Protein AF-A0A397VAI7-F1 (afdb_monomer_lite)

Radius of gyration: 17.88 Å; chains: 1; bounding box: 37×22×55 Å

Sequence (103 aa):
MTSNGVTIEHNNLNDEVNFENNNLYDEVNFENNLHDKVIVENNNLQDEVNDENNLYEEVNVDNNNLHNRVNGESNNLHDEINNNFHENTGIEEVDNGRYLKVL

Organism: NCBI:txid44941

Structure (mmCIF, N/CA/C/O backbone):
data_AF-A0A397VAI7-F1
#
_entry.id   AF-A0A397VAI7-F1
#
loop_
_atom_site.group_PDB
_atom_site.id
_atom_site.type_symbol
_atom_site.label_atom_id
_atom_site.label_alt_id
_atom_site.label_comp_id
_atom_site.label_asym_id
_atom_site.label_entity_id
_atom_site.label_seq_id
_atom_site.pdbx_PDB_ins_code
_atom_site.Cartn_x
_atom_site.Cartn_y
_atom_site.Cartn_z
_atom_site.occupancy
_atom_site.B_iso_or_equiv
_atom_site.auth_seq_id
_atom_site.auth_comp_id
_atom_site.auth_asym_id
_atom_site.auth_atom_id
_atom_site.pdbx_PDB_model_num
ATOM 1 N N . MET A 1 1 ? -5.119 -9.233 -11.746 1.00 51.81 1 MET A N 1
ATOM 2 C CA . MET A 1 1 ? -5.274 -8.733 -10.372 1.00 51.81 1 MET A CA 1
ATOM 3 C C . MET A 1 1 ? -5.183 -9.924 -9.454 1.00 51.81 1 MET A C 1
ATOM 5 O O . MET A 1 1 ? -5.899 -10.897 -9.665 1.00 51.81 1 MET A O 1
ATOM 9 N N . THR A 1 2 ? -4.238 -9.868 -8.534 1.00 52.12 2 THR A N 1
ATOM 10 C CA . THR A 1 2 ? -4.044 -10.816 -7.435 1.00 52.12 2 THR A CA 1
ATOM 11 C C . THR A 1 2 ? -4.278 -10.026 -6.157 1.00 52.12 2 THR A C 1
ATOM 13 O O . THR A 1 2 ? -3.799 -8.901 -6.070 1.00 52.12 2 THR A O 1
ATOM 16 N N . SER A 1 3 ? -5.056 -10.585 -5.236 1.00 51.69 3 SER A N 1
ATOM 17 C CA . SER A 1 3 ? -5.346 -10.009 -3.921 1.00 51.69 3 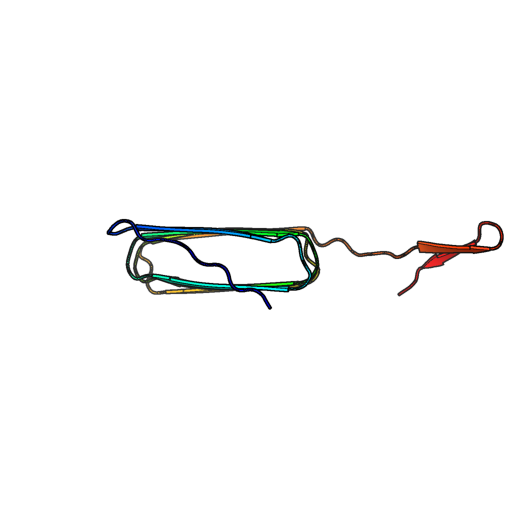SER A CA 1
ATOM 18 C C . SER A 1 3 ? -4.681 -10.909 -2.883 1.00 51.69 3 SER A C 1
ATOM 20 O O . SER A 1 3 ? -4.774 -12.138 -2.991 1.00 51.69 3 SER A O 1
ATOM 22 N N . ASN A 1 4 ? -3.962 -10.289 -1.952 1.00 58.50 4 ASN A N 1
ATOM 23 C CA . ASN A 1 4 ? -3.319 -10.926 -0.807 1.00 58.50 4 ASN A CA 1
ATOM 24 C C . ASN A 1 4 ? -4.033 -10.446 0.475 1.00 58.50 4 ASN A C 1
ATOM 26 O O . ASN A 1 4 ? -4.772 -9.474 0.421 1.00 58.50 4 ASN A O 1
ATOM 30 N N . GLY A 1 5 ? -3.902 -11.182 1.582 1.00 51.41 5 GLY A N 1
ATOM 31 C CA . GLY A 1 5 ? -4.466 -10.796 2.885 1.00 51.41 5 GLY A CA 1
ATOM 32 C C . GLY A 1 5 ? -4.418 -11.939 3.911 1.00 51.41 5 GLY A C 1
ATOM 33 O O . GLY A 1 5 ? -4.860 -13.060 3.626 1.00 51.41 5 GLY A O 1
ATOM 34 N N . VAL A 1 6 ? -3.834 -11.681 5.090 1.00 61.56 6 VAL A N 1
ATOM 35 C CA . VAL A 1 6 ? -3.506 -12.638 6.186 1.00 61.56 6 VAL A CA 1
ATOM 36 C C . VAL A 1 6 ? -3.612 -11.907 7.549 1.00 61.56 6 VAL A C 1
ATOM 38 O O . VAL A 1 6 ? -3.806 -10.708 7.589 1.00 61.56 6 VAL A O 1
ATOM 41 N N . THR A 1 7 ? -3.393 -12.513 8.725 1.00 46.41 7 THR A N 1
ATOM 42 C CA . THR A 1 7 ? -4.296 -13.323 9.572 1.00 46.41 7 THR A CA 1
ATOM 43 C C . THR A 1 7 ? -4.326 -12.669 10.964 1.00 46.41 7 THR A C 1
ATOM 45 O O . THR A 1 7 ? -3.309 -12.163 11.427 1.00 46.41 7 THR A O 1
ATOM 48 N N . ILE A 1 8 ? -5.469 -12.721 11.656 1.00 53.19 8 ILE A N 1
ATOM 49 C CA . ILE A 1 8 ? -5.716 -12.005 12.920 1.00 53.19 8 ILE A CA 1
ATOM 50 C C . ILE A 1 8 ? -5.331 -12.843 14.154 1.00 53.19 8 ILE A C 1
ATOM 52 O O . ILE A 1 8 ? -5.896 -13.917 14.379 1.00 53.19 8 ILE A O 1
ATOM 56 N N . GLU A 1 9 ? -4.488 -12.285 15.031 1.00 46.56 9 GLU A N 1
ATOM 57 C CA . GLU A 1 9 ? -4.460 -12.620 16.462 1.00 46.56 9 GLU A CA 1
ATOM 58 C C . GLU A 1 9 ? -5.046 -11.445 17.266 1.00 46.56 9 GLU A C 1
ATOM 60 O O . GLU A 1 9 ? -4.540 -10.330 17.242 1.00 46.56 9 GLU A O 1
ATOM 65 N N . HIS A 1 10 ? -6.177 -11.709 17.928 1.00 58.25 10 HIS A N 1
ATOM 66 C CA . HIS A 1 10 ? -7.040 -10.792 18.687 1.00 58.25 10 HIS A CA 1
ATOM 67 C C . HIS A 1 10 ? -6.448 -9.405 19.060 1.00 58.25 10 HIS A C 1
ATOM 69 O O . HIS A 1 10 ? -5.611 -9.299 19.956 1.00 58.25 10 HIS A O 1
ATOM 75 N N . ASN A 1 11 ? -7.040 -8.358 18.458 1.00 68.19 11 ASN A N 1
ATOM 76 C CA . ASN A 1 11 ? -6.901 -6.898 18.659 1.00 68.19 11 ASN A CA 1
ATOM 77 C C . ASN A 1 11 ? -5.943 -6.123 17.753 1.00 68.19 11 ASN A C 1
ATOM 79 O O . ASN A 1 11 ? -6.127 -4.914 17.658 1.00 68.19 11 ASN A O 1
ATOM 83 N N . ASN A 1 12 ? -4.989 -6.759 17.078 1.00 72.88 12 ASN A N 1
ATOM 84 C CA . ASN A 1 12 ? -4.124 -6.056 16.130 1.00 72.88 12 ASN A CA 1
ATOM 85 C C . ASN A 1 12 ? -4.074 -6.824 14.808 1.00 72.88 12 ASN A C 1
ATOM 87 O O . ASN A 1 12 ? -4.027 -8.058 14.819 1.00 72.88 12 ASN A O 1
ATOM 91 N N . LEU A 1 13 ? -4.080 -6.097 13.696 1.00 81.12 13 LEU A N 1
ATOM 92 C CA . LEU A 1 13 ? -3.815 -6.647 12.375 1.00 81.12 13 LEU A CA 1
ATOM 93 C C . LEU A 1 13 ? -2.440 -6.172 11.925 1.00 81.12 13 LEU A C 1
ATOM 95 O O . LEU A 1 13 ? -2.136 -4.986 12.001 1.00 81.12 13 LEU A O 1
ATOM 99 N N . ASN A 1 14 ? -1.624 -7.124 11.488 1.00 81.19 14 ASN A N 1
ATOM 100 C CA . ASN A 1 14 ? -0.404 -6.836 10.759 1.00 81.19 14 ASN A CA 1
ATOM 101 C C . ASN A 1 14 ? -0.609 -7.400 9.361 1.00 81.19 14 ASN A C 1
ATOM 103 O O . ASN A 1 14 ? -0.691 -8.627 9.230 1.00 81.19 14 ASN A O 1
ATOM 107 N N . ASP A 1 15 ? -0.713 -6.521 8.371 1.00 81.81 15 ASP A N 1
ATOM 108 C CA . ASP A 1 15 ? -0.721 -6.922 6.972 1.00 81.81 15 ASP A CA 1
ATOM 109 C C . ASP A 1 15 ? 0.641 -6.619 6.347 1.00 81.81 15 ASP A C 1
ATOM 111 O O . ASP A 1 15 ? 1.281 -5.612 6.654 1.00 81.81 15 ASP A O 1
ATOM 115 N N . GLU A 1 16 ? 1.137 -7.568 5.560 1.00 84.88 16 GLU A N 1
ATOM 116 C CA . GLU A 1 16 ? 2.390 -7.405 4.828 1.00 84.88 16 GLU A CA 1
ATOM 117 C C . GLU A 1 16 ? 2.241 -8.027 3.447 1.00 84.88 16 GLU A C 1
ATOM 119 O O . GLU A 1 16 ? 2.156 -9.253 3.286 1.00 84.88 16 GLU A O 1
ATOM 124 N N . VAL A 1 17 ? 2.268 -7.165 2.437 1.00 82.25 17 VAL A N 1
ATOM 125 C CA . VAL A 1 17 ? 2.169 -7.558 1.040 1.00 82.25 17 VAL A CA 1
ATOM 126 C C . VAL A 1 17 ? 3.466 -7.219 0.325 1.00 82.25 17 VAL A C 1
ATOM 128 O O . VAL A 1 17 ? 3.904 -6.076 0.281 1.00 82.25 17 VAL A O 1
ATOM 131 N N . ASN A 1 18 ? 4.081 -8.238 -0.278 1.00 81.44 18 ASN A N 1
ATOM 132 C CA . ASN A 1 18 ? 5.204 -8.070 -1.193 1.00 81.44 18 ASN A CA 1
ATOM 133 C C . ASN A 1 18 ? 4.816 -8.593 -2.579 1.00 81.44 18 ASN A C 1
ATOM 135 O O . ASN A 1 18 ? 4.370 -9.742 -2.717 1.00 81.44 18 ASN A O 1
ATOM 139 N N . PHE A 1 19 ? 4.952 -7.748 -3.599 1.00 78.19 19 PHE A N 1
ATOM 140 C CA . PHE A 1 19 ? 4.481 -8.048 -4.941 1.00 78.19 19 PHE A CA 1
ATOM 141 C C . PHE A 1 19 ? 5.421 -7.545 -6.046 1.00 78.19 19 PHE A C 1
ATOM 143 O O . PHE A 1 19 ? 5.619 -6.351 -6.230 1.00 78.19 19 PHE A O 1
ATOM 150 N N . GLU A 1 20 ? 5.930 -8.470 -6.863 1.00 71.62 20 GLU A N 1
ATOM 151 C CA . GLU A 1 20 ? 6.875 -8.191 -7.961 1.00 71.62 20 GLU A CA 1
ATOM 152 C C . GLU A 1 20 ? 6.211 -8.339 -9.352 1.00 71.62 20 GLU A C 1
ATOM 154 O O . GLU A 1 20 ? 6.694 -9.092 -10.200 1.00 71.62 20 GLU A O 1
ATOM 159 N N . ASN A 1 21 ? 5.035 -7.741 -9.600 1.00 65.19 21 ASN A N 1
ATOM 160 C CA . ASN A 1 21 ? 4.315 -7.904 -10.878 1.00 65.19 21 ASN A CA 1
ATOM 161 C C . ASN A 1 21 ? 3.344 -6.753 -11.227 1.00 65.19 21 ASN A C 1
ATOM 163 O O . ASN A 1 21 ? 2.969 -5.943 -10.395 1.00 65.19 21 ASN A O 1
ATOM 167 N N . ASN A 1 22 ? 2.865 -6.753 -12.483 1.00 68.25 22 ASN A N 1
ATOM 168 C CA . ASN A 1 22 ? 2.176 -5.649 -13.177 1.00 68.25 22 ASN A CA 1
ATOM 169 C C . ASN A 1 22 ? 1.166 -4.778 -12.397 1.00 68.25 22 ASN A C 1
ATOM 171 O O . ASN A 1 22 ? 1.110 -3.590 -12.668 1.00 68.25 22 ASN A O 1
ATOM 175 N N . ASN A 1 23 ? 0.281 -5.313 -11.559 1.00 78.44 23 ASN A N 1
ATOM 176 C CA . ASN A 1 23 ? -0.698 -4.478 -10.848 1.00 78.44 23 ASN A CA 1
ATOM 177 C C . ASN A 1 23 ? -1.075 -5.132 -9.518 1.00 78.44 23 ASN A C 1
ATOM 179 O O . ASN A 1 23 ? -1.566 -6.271 -9.544 1.00 78.44 23 ASN A O 1
ATOM 183 N N . LEU A 1 24 ? -0.932 -4.393 -8.417 1.00 82.50 24 LEU A N 1
ATOM 184 C CA . LEU A 1 24 ? -1.455 -4.762 -7.102 1.00 82.50 24 LEU A CA 1
ATOM 185 C C . LEU A 1 24 ? -2.669 -3.890 -6.752 1.00 82.50 24 LEU A C 1
ATOM 187 O O . LEU A 1 24 ? -2.675 -2.686 -7.013 1.00 82.50 24 LEU A O 1
ATOM 191 N N . TYR A 1 25 ? -3.693 -4.537 -6.200 1.00 82.81 25 TYR A N 1
ATOM 192 C CA . TYR A 1 25 ? -4.760 -3.879 -5.456 1.00 82.81 25 TYR A CA 1
ATOM 193 C C . TYR A 1 25 ? -4.742 -4.461 -4.054 1.00 82.81 25 TYR A C 1
ATOM 195 O O . TYR A 1 25 ? -4.902 -5.683 -3.928 1.00 82.81 25 TYR A O 1
ATOM 203 N N . ASP A 1 26 ? -4.520 -3.600 -3.073 1.00 81.69 26 ASP A N 1
ATOM 204 C CA . ASP A 1 26 ? -4.544 -3.951 -1.664 1.00 81.69 26 ASP A CA 1
ATOM 205 C C . ASP A 1 26 ? -5.672 -3.201 -0.960 1.00 81.69 26 ASP A C 1
ATOM 207 O O . ASP A 1 26 ? -5.937 -2.036 -1.266 1.00 81.69 26 ASP A O 1
ATOM 211 N N . GLU A 1 27 ? -6.408 -3.914 -0.110 1.00 83.44 27 GLU A N 1
ATOM 212 C CA . GLU A 1 27 ? -7.517 -3.337 0.647 1.00 83.44 27 GLU A CA 1
ATOM 213 C C . GLU A 1 27 ? -7.576 -3.958 2.038 1.00 83.44 27 GLU A C 1
ATOM 215 O O . GLU A 1 27 ? -7.899 -5.143 2.196 1.00 83.44 27 GLU A O 1
ATOM 220 N N . VAL A 1 28 ? -7.362 -3.126 3.053 1.00 80.19 28 VAL A N 1
ATOM 221 C CA . VAL A 1 28 ? -7.362 -3.549 4.450 1.00 80.19 28 VAL A CA 1
ATOM 222 C C . VAL A 1 28 ? -8.450 -2.807 5.213 1.00 80.19 28 VAL A C 1
ATOM 224 O O . VAL A 1 28 ? -8.507 -1.584 5.228 1.00 80.19 28 VAL A O 1
ATOM 227 N N . ASN A 1 29 ? -9.334 -3.557 5.875 1.00 79.56 29 ASN A N 1
ATOM 228 C CA . ASN A 1 29 ? -10.379 -3.009 6.740 1.00 79.56 29 ASN A CA 1
ATOM 229 C C . ASN A 1 29 ? -10.196 -3.547 8.165 1.00 79.56 29 ASN A C 1
ATOM 231 O O . ASN A 1 29 ? -10.266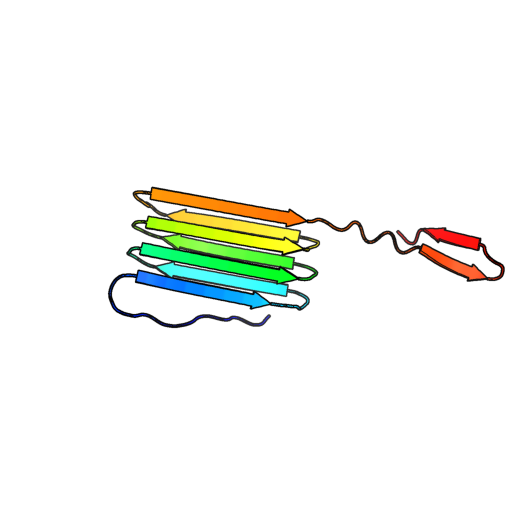 -4.764 8.379 1.00 79.56 29 ASN A O 1
ATOM 235 N N . PHE A 1 30 ? -9.996 -2.664 9.143 1.00 75.31 30 PHE A N 1
ATOM 236 C CA . PHE A 1 30 ? -9.781 -3.059 10.535 1.00 75.31 30 PHE A CA 1
ATOM 237 C C . PHE A 1 30 ? -10.369 -2.048 11.533 1.00 75.31 30 PHE A C 1
ATOM 239 O O . PHE A 1 30 ? -10.471 -0.864 11.252 1.00 75.31 30 PHE A O 1
ATOM 246 N N . GLU A 1 31 ? -10.786 -2.516 12.713 1.00 74.38 31 GLU A N 1
ATOM 247 C CA . GLU A 1 31 ? -11.475 -1.675 13.717 1.00 74.38 31 GLU A CA 1
ATOM 248 C C . GLU A 1 31 ? -10.559 -1.238 14.879 1.00 74.38 31 GLU A C 1
ATOM 250 O O . GLU A 1 31 ? -10.983 -0.539 15.798 1.00 74.38 31 GLU A O 1
ATOM 255 N N . ASN A 1 32 ? -9.319 -1.728 14.924 1.00 80.62 32 ASN A N 1
ATOM 256 C CA . ASN A 1 32 ? -8.463 -1.623 16.106 1.00 80.62 32 ASN A CA 1
ATOM 257 C C . ASN A 1 32 ? -7.050 -1.149 15.713 1.00 80.62 32 ASN A C 1
ATOM 259 O O . ASN A 1 32 ? -6.951 -0.161 15.005 1.00 80.62 32 ASN A O 1
ATOM 263 N N . ASN A 1 33 ? -5.940 -1.747 16.163 1.00 82.88 33 ASN A N 1
ATOM 264 C CA . ASN A 1 33 ? -4.632 -1.289 15.662 1.00 82.88 33 ASN A CA 1
ATOM 265 C C . ASN A 1 33 ? -4.230 -2.039 14.389 1.00 82.88 33 ASN A C 1
ATOM 267 O O . ASN A 1 33 ? -4.125 -3.269 14.417 1.00 82.88 33 ASN A O 1
ATOM 271 N N . LEU A 1 34 ? -3.956 -1.301 13.321 1.00 84.38 34 LEU A N 1
ATOM 272 C CA . LEU A 1 34 ? -3.432 -1.806 12.063 1.00 84.38 34 LEU A CA 1
ATOM 273 C C . LEU A 1 34 ? -1.976 -1.367 11.881 1.00 84.38 34 LEU A C 1
ATOM 275 O O . LEU A 1 34 ? -1.641 -0.188 12.003 1.00 84.38 34 LEU A O 1
ATOM 279 N N . HIS A 1 35 ? -1.118 -2.338 11.594 1.00 85.81 35 HIS A N 1
ATOM 280 C CA . HIS A 1 35 ? 0.175 -2.111 10.974 1.00 85.81 35 HIS A CA 1
ATOM 281 C C . HIS A 1 35 ? 0.130 -2.678 9.556 1.00 85.81 35 HIS A C 1
ATOM 283 O O . HIS A 1 35 ? 0.127 -3.897 9.389 1.00 85.81 35 HIS A O 1
ATOM 289 N N . ASP A 1 36 ? 0.112 -1.806 8.562 1.00 84.19 36 ASP A N 1
ATOM 290 C CA . ASP A 1 36 ? 0.081 -2.184 7.158 1.00 84.19 36 ASP A CA 1
ATOM 291 C C . ASP A 1 36 ? 1.425 -1.898 6.490 1.00 84.19 36 ASP A C 1
ATOM 293 O O . ASP A 1 36 ? 2.080 -0.885 6.761 1.00 84.19 36 ASP A O 1
ATOM 297 N N . LYS A 1 37 ? 1.876 -2.833 5.662 1.00 86.88 37 LYS A N 1
ATOM 298 C CA . LYS A 1 37 ? 3.119 -2.704 4.923 1.00 86.88 37 LYS A CA 1
ATOM 299 C C . LYS A 1 37 ? 2.978 -3.275 3.527 1.00 86.88 37 LYS A C 1
ATOM 301 O O . LYS A 1 37 ? 2.931 -4.492 3.335 1.00 86.88 37 LYS A O 1
ATOM 306 N N . VAL A 1 38 ? 3.096 -2.394 2.546 1.00 84.25 38 VAL A N 1
ATOM 307 C CA . VAL A 1 38 ? 2.994 -2.750 1.136 1.00 84.25 38 VAL A CA 1
ATOM 308 C C . VAL A 1 38 ? 4.317 -2.467 0.437 1.00 84.25 38 VAL A C 1
ATOM 310 O O . VAL A 1 38 ? 4.841 -1.353 0.459 1.00 84.25 38 VAL A O 1
ATOM 313 N N . ILE A 1 39 ? 4.885 -3.494 -0.194 1.00 84.06 39 ILE A N 1
ATOM 314 C CA . ILE A 1 39 ? 6.089 -3.402 -1.021 1.00 84.06 39 ILE A CA 1
ATOM 315 C C . ILE A 1 39 ? 5.747 -3.870 -2.433 1.00 84.06 39 ILE A C 1
ATOM 317 O O . ILE A 1 39 ? 5.366 -5.026 -2.637 1.00 84.06 39 ILE A O 1
ATOM 321 N N . VAL A 1 40 ? 5.906 -2.987 -3.419 1.00 78.44 40 VAL A N 1
ATOM 322 C CA . VAL A 1 40 ? 5.642 -3.315 -4.827 1.00 78.44 40 VAL A CA 1
ATOM 323 C C . VA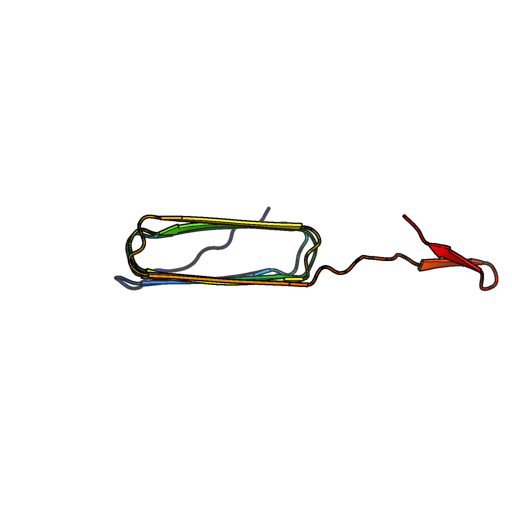L A 1 40 ? 6.807 -2.923 -5.716 1.00 78.44 40 VAL A C 1
ATOM 325 O O . VAL A 1 40 ? 7.283 -1.791 -5.678 1.00 78.44 40 VAL A O 1
ATOM 328 N N . GLU A 1 41 ? 7.201 -3.851 -6.583 1.00 76.69 41 GLU A N 1
ATOM 329 C CA . GLU A 1 41 ? 8.179 -3.609 -7.636 1.00 76.69 41 GLU A CA 1
ATOM 330 C C . GLU A 1 41 ? 7.515 -3.748 -9.016 1.00 76.69 41 GLU A C 1
ATOM 332 O O . GLU A 1 41 ? 7.085 -4.835 -9.419 1.00 76.69 41 GLU A O 1
ATOM 337 N N . ASN A 1 42 ? 7.533 -2.651 -9.781 1.00 66.69 42 ASN A N 1
ATOM 338 C CA . ASN A 1 42 ? 7.053 -2.483 -11.156 1.00 66.69 42 ASN A CA 1
ATOM 339 C C . ASN A 1 42 ? 5.542 -2.255 -11.362 1.00 66.69 42 ASN A C 1
ATOM 341 O O . ASN A 1 42 ? 4.673 -2.997 -10.914 1.00 66.69 42 ASN A O 1
ATOM 345 N N . ASN A 1 43 ? 5.267 -1.295 -12.256 1.00 72.00 43 ASN A N 1
ATOM 346 C CA . ASN A 1 43 ? 3.968 -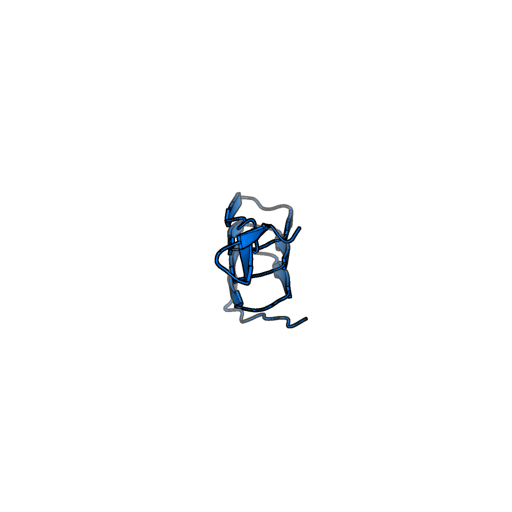0.900 -12.814 1.00 72.00 43 ASN A CA 1
ATOM 347 C C . ASN A 1 43 ? 3.020 -0.133 -11.878 1.00 72.00 43 ASN A C 1
ATOM 349 O O . ASN A 1 43 ? 3.213 1.074 -11.785 1.00 72.00 43 ASN A O 1
ATOM 353 N N . ASN A 1 44 ? 1.968 -0.718 -11.286 1.00 79.81 44 ASN A N 1
ATOM 354 C CA . ASN A 1 44 ? 0.936 0.075 -10.589 1.00 79.81 44 ASN A CA 1
ATOM 355 C C . ASN A 1 44 ? 0.502 -0.513 -9.234 1.00 79.81 44 ASN A C 1
ATOM 357 O O . ASN A 1 44 ? 0.238 -1.714 -9.142 1.00 79.81 44 ASN A O 1
ATOM 361 N N . LEU A 1 45 ? 0.334 0.359 -8.233 1.00 82.56 45 LEU A N 1
ATOM 362 C CA . LEU A 1 45 ? -0.295 0.051 -6.942 1.00 82.56 45 LEU A CA 1
ATOM 363 C C . LEU A 1 45 ? -1.550 0.910 -6.744 1.00 82.56 45 LEU A C 1
ATOM 365 O O . LEU A 1 45 ? -1.501 2.132 -6.917 1.00 82.56 45 LEU A O 1
ATOM 369 N N . GLN A 1 46 ? -2.647 0.264 -6.357 1.00 85.12 46 GLN A N 1
ATOM 370 C CA . GLN A 1 46 ? -3.763 0.904 -5.674 1.00 85.12 46 GLN A CA 1
ATOM 371 C C . GLN A 1 46 ? -3.894 0.288 -4.283 1.00 85.12 46 GLN A C 1
ATOM 373 O O . GLN A 1 46 ? -4.066 -0.923 -4.177 1.00 85.12 46 GLN A O 1
ATOM 378 N N . ASP A 1 47 ? -3.806 1.133 -3.270 1.00 82.69 47 ASP A N 1
ATOM 379 C CA . ASP A 1 47 ? -3.829 0.758 -1.864 1.00 82.69 47 ASP A CA 1
ATOM 380 C C . ASP A 1 47 ? -4.947 1.522 -1.153 1.00 82.69 47 ASP A C 1
ATOM 382 O O . ASP A 1 47 ? -5.128 2.729 -1.385 1.00 82.69 47 ASP A O 1
ATOM 386 N N . GLU A 1 48 ? -5.759 0.800 -0.389 1.00 84.50 48 GLU A N 1
ATOM 387 C CA . GLU A 1 48 ? -6.909 1.335 0.329 1.00 84.50 48 GLU A CA 1
ATOM 388 C C . GLU A 1 48 ? -6.998 0.764 1.743 1.00 84.50 48 GLU A C 1
ATOM 390 O O . GLU A 1 48 ? -7.437 -0.365 1.961 1.00 84.50 48 GLU A O 1
ATOM 395 N N . VAL A 1 49 ? -6.688 1.603 2.725 1.00 81.19 49 VAL A N 1
ATOM 396 C CA . VAL A 1 49 ? -6.781 1.240 4.137 1.00 81.19 49 VAL A CA 1
ATOM 397 C C . VAL A 1 49 ? -7.969 1.941 4.779 1.00 81.19 49 VAL A C 1
ATOM 399 O O . VAL A 1 49 ? -8.098 3.166 4.702 1.00 81.19 49 VAL A O 1
ATOM 402 N N . ASN A 1 50 ? -8.833 1.177 5.451 1.00 79.12 50 ASN A N 1
ATOM 403 C CA . ASN A 1 50 ? -9.849 1.714 6.344 1.00 79.12 50 ASN A CA 1
ATOM 404 C C . ASN A 1 50 ? -9.612 1.274 7.797 1.00 79.12 50 ASN A C 1
ATOM 406 O O . ASN A 1 50 ? -9.680 0.082 8.104 1.00 79.12 50 ASN A O 1
ATOM 410 N N . ASP A 1 51 ? -9.381 2.244 8.688 1.00 75.88 51 ASP A N 1
ATOM 411 C CA . ASP A 1 51 ? -9.100 2.017 10.114 1.00 75.88 51 ASP A CA 1
ATOM 412 C C . ASP A 1 51 ? -9.996 2.860 11.047 1.00 75.88 51 ASP A C 1
ATOM 414 O O . ASP A 1 51 ? -10.387 3.983 10.728 1.00 75.88 51 ASP A O 1
ATOM 418 N N . GLU A 1 52 ? -10.312 2.342 12.236 1.00 66.88 52 GLU A N 1
ATOM 419 C CA . GLU A 1 52 ? -11.106 3.048 13.259 1.00 66.88 52 GLU A CA 1
ATOM 420 C C . GLU A 1 52 ? -10.314 3.391 14.536 1.00 66.88 52 GLU A C 1
ATOM 422 O O . GLU A 1 52 ? -10.872 4.024 15.439 1.00 66.88 52 GLU A O 1
ATOM 427 N N . ASN A 1 53 ? -9.029 3.015 14.660 1.00 81.2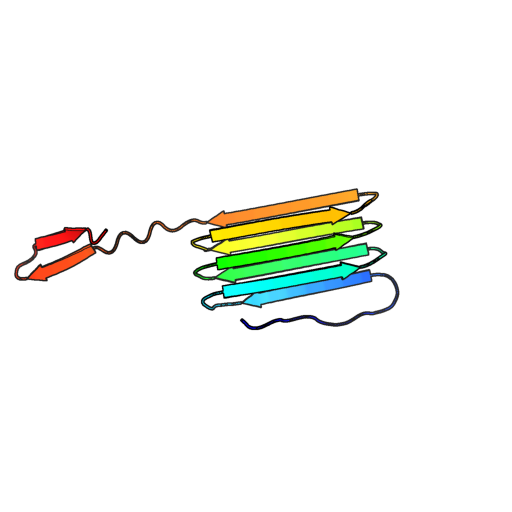5 53 ASN A N 1
ATOM 428 C CA . ASN A 1 53 ? -8.271 3.292 15.886 1.00 81.25 53 ASN A CA 1
ATOM 429 C C . ASN A 1 53 ? -6.807 3.710 15.682 1.00 81.25 53 ASN A C 1
ATOM 431 O O . ASN A 1 53 ? -6.536 4.899 15.817 1.00 81.25 53 ASN A O 1
ATOM 435 N N . ASN A 1 54 ? -5.835 2.824 15.465 1.00 82.00 54 ASN A N 1
ATOM 436 C CA . ASN A 1 54 ? -4.460 3.290 15.213 1.00 82.00 54 ASN A CA 1
ATOM 437 C C . ASN A 1 54 ? -3.904 2.647 13.957 1.00 82.00 54 ASN A C 1
ATOM 439 O O . ASN A 1 54 ? -3.773 1.427 13.917 1.00 82.00 54 ASN A O 1
ATOM 443 N N . LEU A 1 55 ? -3.476 3.486 13.018 1.00 86.50 55 LEU A N 1
ATOM 444 C CA . LEU A 1 55 ? -2.850 3.064 11.779 1.00 86.50 55 LEU A CA 1
ATOM 445 C C . LEU A 1 55 ? -1.369 3.436 11.772 1.00 86.50 55 LEU A C 1
ATOM 447 O O . LEU A 1 55 ? -1.000 4.598 11.979 1.00 86.50 55 LEU A O 1
ATOM 451 N N . TYR A 1 56 ? -0.541 2.434 11.505 1.00 88.19 56 TYR A N 1
ATOM 452 C CA . TYR A 1 56 ? 0.812 2.603 11.004 1.00 88.19 56 TYR A CA 1
ATOM 453 C C . TYR A 1 56 ? 0.895 1.955 9.628 1.00 88.19 56 TYR A C 1
ATOM 455 O O . TYR A 1 56 ? 0.718 0.748 9.517 1.00 88.19 56 TYR A O 1
ATOM 463 N N . GLU A 1 57 ? 1.167 2.746 8.608 1.00 87.25 57 GLU A N 1
ATOM 464 C CA . GLU A 1 57 ? 1.228 2.303 7.226 1.00 87.25 57 GLU A CA 1
ATOM 465 C C . GLU A 1 57 ? 2.578 2.675 6.617 1.00 87.25 57 GLU A C 1
ATOM 467 O O . GLU A 1 57 ? 3.059 3.804 6.770 1.00 87.25 57 GLU A O 1
ATOM 472 N N . GLU A 1 58 ? 3.189 1.710 5.935 1.00 90.19 58 GLU A N 1
ATOM 473 C CA . GLU A 1 58 ? 4.418 1.894 5.172 1.00 90.19 58 GLU A CA 1
ATOM 474 C C . GLU A 1 58 ? 4.240 1.341 3.753 1.00 90.19 58 GLU A C 1
ATOM 476 O O . GLU A 1 58 ? 4.204 0.127 3.538 1.00 90.19 58 GLU A O 1
ATOM 481 N N . VAL A 1 59 ? 4.208 2.236 2.769 1.00 86.19 59 VAL A N 1
ATOM 482 C CA . VAL A 1 59 ? 4.096 1.890 1.349 1.00 86.19 59 VAL A CA 1
ATOM 483 C C . VAL A 1 59 ? 5.416 2.195 0.646 1.00 86.19 59 VAL A C 1
ATOM 485 O O . VAL A 1 59 ? 5.773 3.355 0.439 1.00 86.19 59 VAL A O 1
ATOM 488 N N . ASN A 1 60 ? 6.141 1.154 0.232 1.00 85.62 60 ASN A N 1
ATOM 489 C CA . ASN A 1 60 ? 7.353 1.269 -0.582 1.00 85.62 60 ASN A CA 1
ATOM 490 C C . ASN A 1 60 ? 7.091 0.766 -2.000 1.00 85.62 60 ASN A C 1
ATOM 492 O O . ASN A 1 60 ? 6.791 -0.410 -2.210 1.00 85.62 60 ASN A O 1
ATOM 496 N N . VAL A 1 61 ? 7.248 1.640 -2.989 1.00 80.38 61 VAL A N 1
ATOM 497 C CA . VAL A 1 61 ? 6.970 1.302 -4.382 1.00 80.38 61 VAL A CA 1
ATOM 498 C C . VAL A 1 61 ? 8.042 1.784 -5.352 1.00 80.38 61 VAL A C 1
ATOM 500 O O . VAL A 1 61 ? 8.462 2.939 -5.314 1.00 80.38 61 VAL A O 1
ATOM 503 N N . ASP A 1 62 ? 8.400 0.917 -6.295 1.00 80.38 62 ASP A N 1
ATOM 504 C CA . ASP A 1 62 ? 9.234 1.230 -7.462 1.00 80.38 62 ASP A CA 1
ATOM 505 C C . ASP A 1 62 ? 8.357 1.133 -8.728 1.00 80.38 62 ASP A C 1
ATOM 507 O O . ASP A 1 62 ? 8.473 0.216 -9.552 1.00 80.38 62 ASP A O 1
ATOM 511 N N . ASN A 1 63 ? 7.388 2.052 -8.843 1.00 70.81 63 ASN A N 1
ATOM 512 C CA . ASN A 1 63 ? 6.217 1.903 -9.715 1.00 70.81 63 ASN A CA 1
ATOM 513 C C . ASN A 1 63 ? 6.035 3.075 -10.694 1.00 70.81 63 ASN A C 1
ATOM 515 O O . ASN A 1 63 ? 6.479 4.197 -10.473 1.00 70.81 63 ASN A O 1
ATOM 519 N N . ASN A 1 64 ? 5.293 2.822 -11.776 1.00 69.62 64 ASN A N 1
ATOM 520 C CA . ASN A 1 64 ? 4.845 3.835 -12.733 1.00 69.62 64 ASN A CA 1
ATOM 521 C C . ASN A 1 64 ? 3.611 4.609 -12.257 1.00 69.62 64 ASN A C 1
ATOM 523 O O . ASN A 1 64 ? 3.421 5.732 -12.708 1.00 69.62 64 ASN A O 1
ATOM 527 N N . ASN A 1 65 ? 2.744 4.027 -11.419 1.00 78.69 65 ASN A N 1
ATOM 528 C CA . ASN A 1 65 ? 1.621 4.735 -10.798 1.00 78.69 65 ASN A CA 1
ATOM 529 C C . ASN A 1 65 ? 1.356 4.218 -9.377 1.00 78.69 65 ASN A C 1
ATOM 531 O O . ASN A 1 65 ? 1.353 3.011 -9.134 1.00 78.69 65 ASN A O 1
ATOM 535 N N . LEU A 1 66 ? 1.075 5.144 -8.461 1.00 84.69 66 LEU A N 1
ATOM 536 C CA . LEU A 1 66 ? 0.641 4.861 -7.097 1.00 84.69 66 LEU A CA 1
ATOM 537 C C . LEU A 1 66 ? -0.651 5.624 -6.816 1.00 84.69 66 LEU A C 1
ATOM 539 O O . LEU A 1 66 ? -0.719 6.833 -7.046 1.00 84.69 66 LEU A O 1
ATOM 543 N N . HIS A 1 67 ? -1.638 4.923 -6.277 1.00 85.69 67 HIS A N 1
ATOM 544 C CA . HIS A 1 67 ? -2.815 5.516 -5.669 1.00 85.69 67 HIS A CA 1
ATOM 545 C C . HIS A 1 67 ? -2.980 4.938 -4.264 1.00 85.69 67 HIS A C 1
ATOM 547 O O . HIS A 1 67 ? -3.483 3.830 -4.135 1.00 85.69 67 HIS A O 1
ATOM 553 N N . ASN A 1 68 ? -2.567 5.689 -3.242 1.00 84.69 68 ASN A N 1
ATOM 554 C CA . ASN A 1 68 ? -2.818 5.334 -1.849 1.00 84.69 68 ASN A CA 1
ATOM 555 C C . ASN A 1 68 ? -4.000 6.146 -1.300 1.00 84.69 68 ASN A C 1
ATOM 557 O O . ASN A 1 68 ? -4.118 7.350 -1.578 1.00 84.69 68 ASN A O 1
ATOM 561 N N . ARG A 1 69 ? -4.871 5.492 -0.534 1.00 87.81 69 ARG A N 1
ATOM 562 C CA . ARG A 1 69 ? -5.946 6.126 0.207 1.00 87.81 69 ARG A CA 1
ATOM 563 C C . ARG A 1 69 ? -6.161 5.465 1.567 1.00 87.81 69 ARG A C 1
ATOM 565 O O . ARG A 1 69 ? -6.741 4.393 1.659 1.00 87.81 69 ARG A O 1
ATOM 572 N N . VAL A 1 70 ? -5.934 6.254 2.607 1.00 83.00 70 VAL A N 1
ATOM 573 C CA . VAL A 1 70 ? -6.404 5.963 3.963 1.00 83.00 70 VAL A CA 1
ATOM 574 C C . VAL A 1 70 ? -7.746 6.642 4.226 1.00 83.00 70 VAL A C 1
ATOM 576 O O . VAL A 1 70 ? -7.888 7.849 3.999 1.00 83.00 70 VAL A O 1
ATOM 579 N N . ASN A 1 71 ? -8.732 5.914 4.752 1.00 80.44 71 ASN A N 1
ATOM 580 C CA . ASN A 1 71 ? -9.903 6.516 5.395 1.00 80.44 71 ASN A CA 1
ATOM 581 C C . ASN A 1 71 ? -10.079 5.976 6.811 1.00 80.44 71 ASN A C 1
ATOM 583 O O . ASN A 1 71 ? -9.892 4.800 7.068 1.00 80.44 71 ASN A O 1
ATOM 587 N N . GLY A 1 72 ? -10.498 6.819 7.746 1.00 73.94 72 GLY A N 1
ATOM 588 C CA . GLY A 1 72 ? -10.670 6.341 9.108 1.00 73.94 72 GLY A CA 1
ATOM 589 C C . GLY A 1 72 ? -10.867 7.434 10.133 1.00 73.94 72 GLY A C 1
ATOM 590 O O . GLY A 1 72 ? -10.568 8.602 9.875 1.00 73.94 72 GLY A O 1
ATOM 591 N N . GLU A 1 73 ? -11.352 7.038 11.306 1.00 72.06 73 GLU A N 1
ATOM 592 C CA . GLU A 1 73 ? -11.406 7.880 12.509 1.00 72.06 73 GLU A CA 1
ATOM 593 C C . GLU A 1 73 ? -10.270 7.518 13.481 1.00 72.06 73 GLU A C 1
ATOM 595 O O . GLU A 1 73 ? -10.453 7.510 14.698 1.00 72.06 73 GLU A O 1
ATOM 600 N N . SER A 1 74 ? -9.084 7.207 12.950 1.00 70.44 74 SER A N 1
ATOM 601 C CA . SER A 1 74 ? -7.945 6.786 13.761 1.00 70.44 74 SER A CA 1
ATOM 602 C C . SER A 1 74 ? -7.551 7.853 14.792 1.00 70.44 74 SER A C 1
ATOM 604 O O . SER A 1 74 ? -7.364 9.033 14.488 1.00 70.44 74 SER A O 1
ATOM 606 N N . ASN A 1 75 ? -7.356 7.410 16.031 1.00 81.12 75 ASN A N 1
ATOM 607 C CA . ASN A 1 75 ? -6.758 8.168 17.122 1.00 81.12 75 ASN A CA 1
ATOM 608 C C . ASN A 1 75 ? -5.315 8.578 16.809 1.00 81.12 75 ASN A C 1
ATOM 610 O O . ASN A 1 75 ? -4.904 9.683 17.167 1.00 81.12 75 ASN A O 1
ATOM 614 N N . ASN A 1 76 ? -4.545 7.698 16.160 1.00 82.81 76 ASN A N 1
ATOM 615 C CA . ASN A 1 76 ? -3.211 8.006 15.654 1.00 82.81 76 ASN A CA 1
ATOM 616 C C . ASN A 1 76 ? -3.051 7.441 14.243 1.00 82.81 76 ASN A C 1
ATOM 618 O O . ASN A 1 76 ? -3.301 6.261 14.017 1.00 82.81 76 ASN A O 1
ATOM 622 N N . LEU A 1 77 ? -2.603 8.296 13.326 1.00 86.12 77 LEU A N 1
ATOM 623 C CA . LEU A 1 77 ? -2.304 7.949 11.944 1.00 86.12 77 LEU A CA 1
ATOM 624 C C . LEU A 1 77 ? -0.830 8.242 11.666 1.00 86.12 77 LEU A C 1
ATOM 626 O O . LEU A 1 77 ? -0.368 9.374 11.854 1.00 86.12 77 LEU A O 1
ATOM 630 N N . HIS A 1 78 ? -0.114 7.226 11.208 1.00 87.75 78 HIS A N 1
ATOM 631 C CA . HIS A 1 78 ? 1.187 7.355 10.579 1.00 87.75 78 HIS A CA 1
ATOM 632 C C . HIS A 1 78 ? 1.120 6.679 9.214 1.00 87.75 78 HIS A C 1
ATOM 634 O O . HIS A 1 78 ? 0.861 5.486 9.153 1.00 87.75 78 HIS A O 1
ATOM 640 N N . ASP A 1 79 ? 1.335 7.456 8.160 1.00 86.19 79 ASP A N 1
ATOM 641 C CA . ASP A 1 79 ? 1.337 7.006 6.769 1.00 86.19 79 ASP A CA 1
ATOM 642 C C . ASP A 1 79 ? 2.650 7.492 6.143 1.00 86.19 79 ASP A C 1
ATOM 644 O O . ASP A 1 79 ? 2.912 8.704 6.068 1.00 86.19 79 ASP A O 1
ATOM 648 N N . GLU A 1 80 ? 3.517 6.540 5.802 1.00 90.12 80 GLU A N 1
ATOM 649 C CA . GLU A 1 80 ? 4.786 6.775 5.128 1.00 90.12 80 GLU A CA 1
ATOM 650 C C . GLU A 1 80 ? 4.762 6.147 3.734 1.00 90.12 80 GLU A C 1
ATOM 652 O O . GLU A 1 80 ? 4.705 4.932 3.568 1.00 90.12 80 GLU A O 1
ATOM 657 N N . ILE A 1 81 ? 4.877 7.004 2.717 1.00 86.62 81 ILE A N 1
ATOM 658 C CA . ILE A 1 81 ? 4.902 6.598 1.315 1.00 86.62 81 ILE A CA 1
ATOM 659 C C . ILE A 1 81 ? 6.261 6.931 0.712 1.00 86.62 81 ILE A C 1
ATOM 661 O O . ILE A 1 81 ? 6.657 8.100 0.628 1.00 86.62 81 ILE A O 1
ATOM 665 N N . ASN A 1 82 ? 6.932 5.909 0.194 1.00 87.75 82 ASN A N 1
ATOM 666 C CA . ASN A 1 82 ? 8.153 6.029 -0.582 1.00 87.75 82 ASN A CA 1
ATOM 667 C C . ASN A 1 82 ? 7.913 5.507 -2.002 1.00 87.75 82 ASN A C 1
ATOM 669 O O . ASN A 1 82 ? 7.622 4.331 -2.199 1.00 87.75 82 ASN A O 1
ATOM 673 N N . ASN A 1 83 ? 8.020 6.391 -2.996 1.00 83.25 83 ASN A N 1
ATOM 674 C CA . ASN A 1 83 ? 7.761 6.053 -4.391 1.00 83.25 83 ASN A CA 1
ATOM 675 C C . ASN A 1 83 ? 8.927 6.468 -5.294 1.00 83.25 83 ASN A C 1
ATOM 677 O O . ASN A 1 83 ? 9.119 7.662 -5.559 1.00 83.25 83 ASN A O 1
ATOM 681 N N . ASN A 1 84 ? 9.670 5.483 -5.804 1.00 80.06 84 ASN A N 1
ATOM 682 C CA . ASN A 1 84 ? 10.719 5.705 -6.790 1.00 80.06 84 ASN A CA 1
ATOM 683 C C . ASN A 1 84 ? 10.165 5.531 -8.208 1.00 80.06 84 ASN A C 1
ATOM 685 O O . ASN A 1 84 ? 10.090 4.435 -8.764 1.00 80.06 84 ASN A O 1
ATOM 689 N N . PHE A 1 85 ? 9.841 6.658 -8.839 1.00 67.50 85 PHE A N 1
ATOM 690 C CA . PHE A 1 85 ? 9.488 6.676 -10.253 1.00 67.50 85 PHE A CA 1
ATOM 691 C C . PHE A 1 85 ? 10.731 6.499 -11.128 1.00 67.50 85 PHE A C 1
ATOM 693 O O . PHE A 1 85 ? 11.574 7.395 -11.238 1.00 67.50 85 PHE A O 1
ATOM 700 N N . HIS A 1 86 ? 10.800 5.375 -11.834 1.00 64.88 86 HIS A N 1
ATOM 701 C CA . HIS A 1 86 ? 11.756 5.184 -12.916 1.00 64.88 86 HIS A CA 1
ATOM 702 C C . HIS A 1 86 ? 11.128 5.622 -14.245 1.00 64.88 86 HIS A C 1
ATOM 704 O O . HIS A 1 86 ? 10.285 4.928 -14.807 1.00 64.88 86 HIS A O 1
ATOM 710 N N . GLU A 1 87 ? 11.554 6.770 -14.788 1.00 59.03 87 GLU A N 1
ATOM 711 C CA . GLU A 1 87 ? 11.253 7.106 -16.184 1.00 59.03 87 GLU A CA 1
ATOM 712 C C . GLU A 1 87 ? 11.959 6.063 -17.061 1.00 59.03 87 GLU A C 1
ATOM 714 O O . GLU A 1 87 ? 13.185 6.089 -17.220 1.00 59.03 87 GLU A O 1
ATOM 719 N N . ASN A 1 88 ? 11.200 5.106 -17.601 1.00 56.91 88 ASN A N 1
ATOM 720 C CA . ASN A 1 88 ? 11.730 4.109 -18.520 1.00 56.91 88 ASN A CA 1
ATOM 721 C C . ASN A 1 88 ? 12.067 4.799 -19.848 1.00 56.91 88 ASN A C 1
ATOM 723 O O . ASN A 1 88 ? 11.286 4.809 -20.798 1.00 56.91 88 ASN A O 1
ATOM 727 N N . THR A 1 89 ? 13.227 5.449 -19.900 1.00 57.84 89 THR A N 1
ATOM 728 C CA . THR A 1 89 ? 13.773 5.993 -21.139 1.00 57.84 89 THR A CA 1
ATOM 729 C C . THR A 1 89 ? 14.332 4.828 -21.943 1.00 57.84 89 THR A C 1
ATOM 731 O O . THR A 1 89 ? 15.521 4.527 -21.901 1.00 57.84 89 THR A O 1
ATOM 734 N N . GLY A 1 90 ? 13.448 4.123 -22.651 1.00 59.22 90 GLY A N 1
ATOM 735 C CA . GLY A 1 90 ? 13.847 3.098 -23.605 1.00 59.22 90 GLY A CA 1
ATOM 736 C C . GLY A 1 90 ? 14.769 3.725 -24.647 1.00 59.22 90 GLY A C 1
ATOM 737 O O . GLY A 1 90 ? 14.333 4.521 -25.480 1.00 59.22 90 GLY A O 1
ATOM 738 N N . ILE A 1 91 ? 16.061 3.418 -24.566 1.00 63.94 91 ILE A N 1
ATOM 739 C CA . ILE A 1 91 ? 17.029 3.764 -25.598 1.00 63.94 91 ILE A CA 1
ATOM 740 C C . ILE A 1 91 ? 17.278 2.490 -26.399 1.00 63.94 91 ILE A C 1
ATOM 742 O O . ILE A 1 91 ? 17.963 1.583 -25.931 1.00 63.94 91 ILE A O 1
ATOM 746 N N . GLU A 1 92 ? 16.726 2.420 -27.607 1.00 72.62 92 GLU A N 1
ATOM 747 C CA . GLU A 1 92 ? 16.996 1.318 -28.532 1.00 72.62 92 GLU A CA 1
ATOM 748 C C . GLU A 1 92 ? 18.144 1.693 -29.473 1.00 72.62 92 GLU A C 1
ATOM 750 O O . GLU A 1 92 ? 18.146 2.770 -30.076 1.00 72.62 92 GLU A O 1
ATOM 755 N N . GLU A 1 93 ? 19.133 0.806 -29.619 1.00 74.44 93 GLU A N 1
ATOM 756 C CA . GLU A 1 93 ? 20.138 0.940 -30.673 1.00 74.44 93 GLU A CA 1
ATOM 757 C C . GLU A 1 93 ? 19.518 0.528 -32.016 1.00 74.44 93 GLU A C 1
ATOM 759 O O . GLU A 1 93 ? 19.204 -0.637 -32.259 1.00 74.44 93 GLU A O 1
ATOM 764 N N . VAL A 1 94 ? 19.354 1.499 -32.907 1.00 74.44 94 VAL A N 1
ATOM 765 C CA . VAL A 1 94 ? 18.855 1.326 -34.271 1.00 74.44 94 VAL A CA 1
ATOM 766 C C . VAL A 1 94 ? 20.022 1.382 -35.248 1.00 74.44 94 VAL A C 1
ATOM 768 O O . VAL A 1 94 ? 20.253 2.399 -35.890 1.00 74.44 94 VAL A O 1
ATOM 771 N N . ASP A 1 95 ? 20.736 0.261 -35.336 1.00 71.50 95 ASP A N 1
ATOM 772 C CA . ASP A 1 95 ? 21.766 -0.099 -36.323 1.00 71.50 95 ASP A CA 1
ATOM 773 C C . ASP A 1 95 ? 22.926 0.913 -36.529 1.00 71.50 95 ASP A C 1
ATOM 775 O O . ASP A 1 95 ? 22.757 2.108 -36.787 1.00 71.50 95 ASP A O 1
ATOM 779 N N . ASN A 1 96 ? 24.165 0.418 -36.488 1.00 69.44 96 ASN A N 1
ATOM 780 C CA . ASN A 1 96 ? 25.398 1.223 -36.549 1.00 69.44 96 ASN A CA 1
ATOM 781 C C . ASN A 1 96 ? 25.522 2.314 -35.457 1.00 69.44 96 ASN A C 1
ATOM 783 O O . ASN A 1 96 ? 25.878 3.458 -35.766 1.00 69.44 96 ASN A O 1
ATOM 787 N N . GLY A 1 97 ? 25.259 1.995 -34.183 1.00 73.00 97 GLY A N 1
ATOM 788 C CA . GLY A 1 97 ? 25.563 2.891 -33.058 1.00 73.00 97 GLY A CA 1
ATOM 789 C C . GLY A 1 97 ? 24.687 4.142 -32.959 1.00 73.00 97 GLY A C 1
ATOM 790 O O . GLY A 1 97 ? 25.044 5.087 -32.250 1.00 73.00 97 GLY A O 1
ATOM 791 N N . ARG A 1 98 ? 23.557 4.188 -33.676 1.00 71.94 98 ARG A N 1
ATOM 792 C CA . ARG A 1 98 ? 22.540 5.225 -33.479 1.00 71.94 98 ARG A CA 1
ATOM 793 C C . ARG A 1 98 ? 21.555 4.761 -32.424 1.00 71.94 98 ARG A C 1
ATOM 795 O O . ARG A 1 98 ? 21.052 3.651 -32.496 1.00 71.94 98 ARG A O 1
ATOM 802 N N . TYR A 1 99 ? 21.242 5.646 -31.493 1.00 74.81 99 TYR A N 1
ATOM 803 C CA . TYR A 1 99 ? 20.302 5.384 -30.416 1.00 74.81 99 TYR A CA 1
ATOM 804 C C . TYR A 1 99 ? 19.034 6.210 -30.627 1.00 74.81 99 TYR A C 1
ATOM 806 O O . TYR A 1 99 ? 19.118 7.414 -30.888 1.00 74.81 99 TYR A O 1
ATOM 814 N N . LEU A 1 100 ? 17.871 5.572 -30.527 1.00 68.19 100 LEU A N 1
ATOM 815 C CA . LEU A 1 100 ? 16.571 6.228 -30.578 1.00 68.19 100 LEU A CA 1
ATOM 816 C C . LEU A 1 100 ? 15.974 6.249 -29.170 1.00 68.19 100 LEU A C 1
ATOM 818 O O . LEU A 1 100 ? 15.870 5.206 -28.529 1.00 68.19 100 LEU A O 1
ATOM 822 N N . LYS 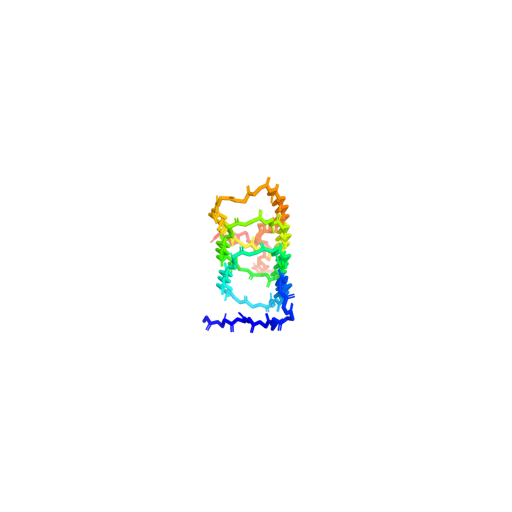A 1 101 ? 15.561 7.433 -28.698 1.00 70.50 101 LYS A N 1
ATOM 823 C CA . LYS A 1 101 ? 14.670 7.526 -27.536 1.00 70.50 101 LYS A CA 1
ATOM 824 C C . LYS A 1 101 ? 13.285 7.088 -28.004 1.00 70.50 101 LYS A C 1
ATOM 826 O O . LYS A 1 101 ? 12.668 7.795 -28.804 1.00 70.50 101 LYS A O 1
ATOM 831 N N . VAL A 1 102 ? 12.835 5.930 -27.540 1.00 63.94 102 VAL A N 1
ATOM 832 C CA . VAL A 1 102 ? 11.463 5.468 -27.748 1.00 63.94 102 VAL A CA 1
ATOM 833 C C . VAL A 1 102 ? 10.607 6.168 -26.691 1.00 63.94 102 VAL A C 1
ATOM 835 O O . VAL A 1 102 ? 10.871 6.035 -25.497 1.00 63.94 102 VAL A O 1
ATOM 838 N N . LEU A 1 103 ? 9.680 7.014 -27.150 1.00 58.09 103 LEU A N 1
ATOM 839 C CA . LEU A 1 103 ? 8.675 7.689 -26.322 1.00 58.09 103 LEU A CA 1
ATOM 840 C C . LEU A 1 103 ? 7.388 6.867 -26.291 1.00 58.09 103 LEU A C 1
ATOM 842 O O . LEU A 1 103 ? 7.047 6.305 -27.358 1.00 58.09 103 LEU A O 1
#

pLDDT: mean 75.39, std 10.72, range [46.41, 90.19]

Secondary structure (DSSP, 8-state):
-B------BTTEEEEEEEE-SSEEEEEEEESSEEEEEEEEESSEEEEEEEESSEEEEEEEEE-SEEEEEEEE--SEEEEEEEE------EEEE-SSS-EEEE-

Foldseek 3Di:
DDEDDDDDDPAEDEAADAEEDAEDEYEEEDEHHYEYEAHYEEEEYEEEYEYEEEYDYHAAYAYQYYHYDYDYNYPYDHYHHHYNDDPPQDWDDDPDRDTDRDD